Protein AF-A0A6J3CE74-F1 (afdb_monomer_lite)

Structure (mmCIF, N/CA/C/O backbone):
data_AF-A0A6J3CE74-F1
#
_entry.id   AF-A0A6J3CE74-F1
#
loop_
_atom_site.group_PDB
_atom_site.id
_atom_site.type_symbol
_atom_site.label_atom_id
_atom_site.label_alt_id
_atom_site.label_comp_id
_atom_site.label_asym_id
_atom_site.label_entity_id
_atom_site.label_seq_id
_atom_site.pdbx_PDB_ins_code
_atom_site.Cartn_x
_atom_site.Cartn_y
_atom_site.Cartn_z
_atom_site.occupancy
_atom_site.B_iso_or_equiv
_atom_site.auth_seq_id
_atom_site.auth_comp_id
_atom_site.auth_asym_id
_atom_site.auth_atom_id
_atom_site.pdbx_PDB_model_num
ATOM 1 N N . MET A 1 1 ? -40.041 16.602 -25.684 1.00 38.81 1 MET A N 1
ATOM 2 C CA . MET A 1 1 ? -38.596 16.759 -25.418 1.00 38.81 1 MET A CA 1
ATOM 3 C C . MET A 1 1 ? -38.070 15.399 -25.000 1.00 38.81 1 MET A C 1
ATOM 5 O O . MET A 1 1 ? -38.285 15.001 -23.866 1.00 38.81 1 MET A O 1
ATOM 9 N N . GLU A 1 2 ? -37.506 14.652 -25.946 1.00 51.38 2 GLU A N 1
ATOM 10 C CA . GLU A 1 2 ? -36.951 13.315 -25.710 1.00 51.38 2 GLU A CA 1
ATOM 11 C C . GLU A 1 2 ? -35.445 13.423 -25.456 1.00 51.38 2 GLU A C 1
ATOM 13 O O . GLU A 1 2 ? -34.726 14.151 -26.141 1.00 51.38 2 GLU A O 1
ATOM 18 N N . TYR A 1 3 ? -34.982 12.725 -24.428 1.00 53.62 3 TYR A N 1
ATOM 19 C CA . TYR A 1 3 ? -33.609 12.693 -23.941 1.00 53.62 3 TYR A CA 1
ATOM 20 C C . TYR A 1 3 ? -32.714 11.928 -24.935 1.00 53.62 3 TYR A C 1
ATOM 22 O O . TYR A 1 3 ? -32.666 10.703 -24.953 1.00 53.62 3 TYR A O 1
ATOM 30 N N . LYS A 1 4 ? -31.974 12.645 -25.787 1.00 55.59 4 LYS A N 1
ATOM 31 C CA . LYS A 1 4 ? -31.019 12.056 -26.745 1.00 55.59 4 LYS A CA 1
ATOM 32 C C . LYS A 1 4 ? -29.641 11.776 -26.125 1.00 55.59 4 LYS A C 1
ATOM 34 O O . LYS A 1 4 ? -28.631 12.267 -26.615 1.00 55.59 4 LYS A O 1
ATOM 39 N N . TYR A 1 5 ? -29.597 10.962 -25.074 1.00 64.81 5 TYR A N 1
ATOM 40 C CA . TYR A 1 5 ? -28.347 10.407 -24.534 1.00 64.81 5 TYR A CA 1
ATOM 41 C C . TYR A 1 5 ? -28.479 8.892 -24.359 1.00 64.81 5 TYR A C 1
ATOM 43 O O . TYR A 1 5 ? -28.347 8.362 -23.261 1.00 64.81 5 TYR A O 1
ATOM 51 N N . ALA A 1 6 ? -28.803 8.177 -25.435 1.00 67.00 6 ALA A N 1
ATOM 52 C CA . ALA A 1 6 ? -28.666 6.727 -25.432 1.00 67.00 6 ALA A CA 1
ATOM 53 C C . ALA A 1 6 ? -27.184 6.399 -25.667 1.00 67.00 6 ALA A C 1
ATOM 55 O O . ALA A 1 6 ? -26.685 6.559 -26.778 1.00 67.00 6 ALA A O 1
ATOM 56 N N . LEU A 1 7 ? -26.474 6.003 -24.607 1.00 72.44 7 LEU A N 1
ATOM 57 C CA . LEU A 1 7 ? -25.129 5.428 -24.699 1.00 72.44 7 LEU A CA 1
ATOM 58 C C . LEU A 1 7 ? -25.163 4.229 -25.655 1.00 72.44 7 LEU A C 1
ATOM 60 O O . LEU A 1 7 ? -25.943 3.295 -25.457 1.00 72.44 7 LEU A O 1
ATOM 64 N N . ASN A 1 8 ? -24.341 4.269 -26.704 1.00 82.12 8 ASN A N 1
ATOM 65 C CA . ASN A 1 8 ? -24.252 3.184 -27.670 1.00 82.12 8 ASN A CA 1
ATOM 66 C C . ASN A 1 8 ? -23.550 1.976 -27.029 1.00 82.12 8 ASN A C 1
ATOM 68 O O . ASN A 1 8 ? -22.599 2.130 -26.262 1.00 82.12 8 ASN A O 1
ATOM 72 N N . LYS A 1 9 ? -23.997 0.759 -27.351 1.00 83.06 9 LYS A N 1
ATOM 73 C CA . LYS A 1 9 ? -23.455 -0.478 -26.768 1.00 83.06 9 LYS A CA 1
ATOM 74 C C . LYS A 1 9 ? -21.952 -0.637 -27.032 1.00 83.06 9 LYS A C 1
ATOM 76 O O . LYS A 1 9 ? -21.227 -1.038 -26.133 1.00 83.06 9 LYS A O 1
ATOM 81 N N . SER A 1 10 ? -21.480 -0.224 -28.209 1.00 80.75 10 SER A N 1
ATOM 82 C CA . SER A 1 10 ? -20.049 -0.205 -28.543 1.00 80.75 10 SER A CA 1
ATOM 83 C C . SER A 1 10 ? -19.225 0.717 -27.642 1.00 80.75 10 SER A C 1
ATOM 85 O O . SER A 1 10 ? -18.081 0.402 -27.322 1.00 80.75 10 SER A O 1
ATOM 87 N N . ASP A 1 11 ? -19.802 1.843 -27.218 1.00 82.31 11 ASP A N 1
ATOM 88 C CA . ASP A 1 11 ? -19.116 2.809 -26.357 1.00 82.31 11 ASP A CA 1
ATOM 89 C C . ASP A 1 11 ? -19.001 2.241 -24.938 1.00 82.31 11 ASP A C 1
ATOM 91 O O . ASP A 1 11 ? -17.948 2.337 -24.311 1.00 82.31 11 ASP A O 1
ATOM 95 N N . ILE A 1 12 ? -20.044 1.546 -24.470 1.00 80.19 12 ILE A N 1
ATOM 96 C CA . ILE A 1 12 ? -20.028 0.811 -23.199 1.00 80.19 12 ILE A CA 1
ATOM 97 C C . ILE A 1 12 ? -18.974 -0.299 -23.237 1.00 80.19 12 ILE A C 1
ATOM 99 O O . ILE A 1 12 ? -18.187 -0.417 -22.302 1.00 80.19 12 ILE A O 1
ATOM 103 N N . ASP A 1 13 ? -18.904 -1.067 -24.323 1.00 79.75 13 ASP A N 1
ATOM 104 C CA . ASP A 1 13 ? -17.932 -2.154 -24.462 1.00 79.75 13 ASP A CA 1
ATOM 105 C C . ASP A 1 13 ? -16.483 -1.625 -24.480 1.00 79.75 13 ASP A C 1
ATOM 107 O O . ASP A 1 13 ? -15.583 -2.264 -23.937 1.00 79.75 13 ASP A O 1
ATOM 111 N N . SER A 1 14 ? -16.245 -0.422 -25.018 1.00 78.44 14 SER A N 1
ATOM 112 C CA . SER A 1 14 ? -14.920 0.215 -24.995 1.00 78.44 14 SER A CA 1
ATOM 113 C C . SER A 1 14 ? -14.459 0.642 -23.596 1.00 78.44 14 SER A C 1
ATOM 115 O O . SER A 1 14 ? -13.270 0.551 -23.298 1.00 78.44 14 SER A O 1
ATOM 117 N N . ILE A 1 15 ? -15.389 1.023 -22.712 1.00 75.44 15 ILE A N 1
ATOM 118 C CA . ILE A 1 15 ? -15.102 1.401 -21.318 1.00 75.44 15 ILE A CA 1
ATOM 119 C C . ILE A 1 15 ? -14.590 0.205 -20.506 1.00 75.44 15 ILE A C 1
ATOM 121 O O . ILE A 1 15 ? -13.797 0.390 -19.587 1.00 75.44 15 ILE A O 1
ATOM 125 N N . TRP A 1 16 ? -14.999 -1.019 -20.852 1.00 76.12 16 TRP A N 1
ATOM 126 C CA . TRP A 1 16 ? -14.581 -2.239 -20.155 1.00 76.12 16 TRP A CA 1
ATOM 127 C C . TRP A 1 16 ? -13.297 -2.875 -20.711 1.00 76.12 16 TRP A C 1
ATOM 129 O O . TRP A 1 16 ? -12.840 -3.886 -20.177 1.00 76.12 16 TRP A O 1
ATOM 139 N N . ASN A 1 17 ? -12.667 -2.278 -21.729 1.00 78.88 17 ASN A N 1
ATOM 140 C CA . ASN A 1 17 ? -11.396 -2.749 -22.286 1.00 78.88 17 ASN A CA 1
ATOM 141 C C . ASN A 1 17 ? -10.189 -2.221 -21.486 1.00 78.88 17 ASN A C 1
ATOM 143 O O . ASN A 1 17 ? -9.409 -1.402 -21.970 1.00 78.88 17 ASN A O 1
ATOM 147 N N . PHE A 1 18 ? -10.003 -2.730 -20.265 1.00 73.88 18 PHE A N 1
ATOM 148 C CA . PHE A 1 18 ? -8.893 -2.377 -19.363 1.00 73.88 18 PHE A CA 1
ATOM 149 C C . PHE A 1 18 ? -7.580 -3.113 -19.677 1.00 73.88 18 PHE A C 1
ATOM 151 O O . PHE A 1 18 ? -6.880 -3.554 -18.772 1.00 73.88 18 PHE A O 1
ATOM 158 N N . LYS A 1 19 ? -7.240 -3.264 -20.959 1.00 79.62 19 LYS A N 1
ATOM 159 C CA . LYS A 1 19 ? -5.989 -3.911 -21.364 1.00 79.62 19 LYS A CA 1
ATOM 160 C C . LYS A 1 19 ? -4.838 -2.915 -21.260 1.00 79.62 19 LYS A C 1
ATOM 162 O O . LYS A 1 19 ? -4.897 -1.845 -21.872 1.00 79.62 19 LYS A O 1
ATOM 167 N N . SER A 1 20 ? -3.802 -3.238 -20.494 1.00 74.62 20 SER A N 1
ATOM 168 C CA . SER A 1 20 ? -2.636 -2.364 -20.391 1.00 74.62 20 SER A CA 1
ATOM 169 C C . SER A 1 20 ? -1.769 -2.435 -21.654 1.00 74.62 20 SER A C 1
ATOM 171 O O . SER A 1 20 ? -1.853 -3.359 -22.464 1.00 74.62 20 SER A O 1
ATOM 173 N N . LYS A 1 21 ? -0.922 -1.416 -21.845 1.00 75.31 21 LYS A N 1
ATOM 174 C CA . LYS A 1 21 ? 0.042 -1.370 -22.959 1.00 75.31 21 LYS A CA 1
ATOM 175 C C . LYS A 1 21 ? 1.091 -2.489 -22.857 1.00 75.31 21 LYS A C 1
ATOM 177 O O . LYS A 1 21 ? 1.678 -2.865 -23.866 1.00 75.31 21 LYS A O 1
ATOM 182 N N . GLU A 1 22 ? 1.292 -3.018 -21.653 1.00 78.00 22 GLU A N 1
ATOM 183 C CA . GLU A 1 22 ? 2.343 -3.964 -21.304 1.00 78.00 22 GLU A CA 1
ATOM 184 C C . GLU A 1 22 ? 1.742 -5.283 -20.804 1.00 78.00 22 GLU A C 1
ATOM 186 O O . GLU A 1 22 ? 1.234 -5.372 -19.689 1.00 78.00 22 GLU A O 1
ATOM 191 N N . GLU A 1 23 ? 1.855 -6.352 -21.594 1.00 75.88 23 GLU A N 1
ATOM 192 C CA . GLU A 1 23 ? 1.184 -7.639 -21.329 1.00 75.88 23 GLU A CA 1
ATOM 193 C C . GLU A 1 23 ? 1.585 -8.300 -19.990 1.00 75.88 23 GLU A C 1
ATOM 195 O O . GLU A 1 23 ? 0.879 -9.166 -19.471 1.00 75.88 23 GLU A O 1
ATOM 200 N N . TYR A 1 24 ? 2.728 -7.920 -19.407 1.00 72.00 24 TYR A N 1
ATOM 201 C CA . TYR A 1 24 ? 3.154 -8.430 -18.102 1.00 72.00 24 TYR A CA 1
ATOM 202 C C . TYR A 1 24 ? 2.374 -7.812 -16.934 1.00 72.00 24 TYR A C 1
ATOM 204 O O . TYR A 1 24 ? 2.245 -8.469 -15.904 1.00 72.00 24 TYR A O 1
ATOM 212 N N . VAL A 1 25 ? 1.836 -6.597 -17.092 1.00 72.06 25 VAL A N 1
ATOM 213 C CA . VAL A 1 25 ? 1.059 -5.896 -16.056 1.00 72.06 25 VAL A CA 1
ATOM 214 C C . VAL A 1 25 ? -0.326 -6.522 -15.908 1.00 72.06 25 VAL A C 1
ATOM 216 O O . VAL A 1 25 ? -0.792 -6.718 -14.788 1.00 72.06 25 VAL A O 1
ATOM 219 N N . ASP A 1 26 ? -0.941 -6.939 -17.017 1.00 77.50 26 ASP A N 1
ATOM 220 C CA . ASP A 1 26 ? -2.254 -7.606 -17.011 1.00 77.50 26 ASP A CA 1
ATOM 221 C C . ASP A 1 26 ? -2.223 -8.957 -16.269 1.00 77.50 26 ASP A C 1
ATOM 223 O O . ASP A 1 26 ? -3.235 -9.407 -15.736 1.00 77.50 26 ASP A O 1
ATOM 227 N N . LYS A 1 27 ? -1.049 -9.601 -16.187 1.00 80.38 27 LYS A N 1
ATOM 228 C CA . LYS A 1 27 ? -0.843 -10.877 -15.473 1.00 80.38 27 LYS A CA 1
ATOM 229 C C . LYS A 1 27 ? -0.668 -10.695 -13.962 1.00 80.38 27 LYS A C 1
ATOM 231 O O . LYS A 1 27 ? -0.520 -11.684 -13.239 1.00 80.38 27 LYS A O 1
ATOM 236 N N . TRP A 1 28 ? -0.630 -9.459 -13.463 1.00 77.81 28 TRP A N 1
ATOM 237 C CA . TRP A 1 28 ? -0.440 -9.196 -12.042 1.00 77.81 28 TRP A CA 1
ATOM 238 C C . TRP A 1 28 ? -1.710 -9.467 -11.231 1.00 77.81 28 TRP A C 1
ATOM 240 O O . TRP A 1 28 ? -2.842 -9.243 -11.661 1.00 77.81 28 TRP A O 1
ATOM 250 N N . PHE A 1 29 ? -1.506 -9.933 -9.998 1.00 74.38 29 PHE A N 1
ATOM 251 C CA . PHE A 1 29 ? -2.586 -10.202 -9.055 1.00 74.38 29 PHE A CA 1
ATOM 252 C C . PHE A 1 29 ? -3.409 -8.923 -8.809 1.00 74.38 29 PHE A C 1
ATOM 254 O O . PHE A 1 29 ? -2.850 -7.912 -8.388 1.00 74.38 29 PHE A O 1
ATOM 261 N N . LEU A 1 30 ? -4.726 -8.986 -9.052 1.00 76.94 30 LEU A N 1
ATOM 262 C CA . LEU A 1 30 ? -5.699 -7.876 -8.975 1.00 76.94 30 LEU A CA 1
ATOM 263 C C . LEU A 1 30 ? -5.631 -6.811 -10.094 1.00 76.94 30 LEU A C 1
ATOM 265 O O . LEU A 1 30 ? -6.369 -5.835 -10.001 1.00 76.94 30 LEU A O 1
ATOM 269 N N . MET A 1 31 ? -4.808 -6.980 -11.136 1.00 76.88 31 MET A N 1
ATOM 270 C CA . MET A 1 31 ? -4.685 -6.019 -12.255 1.00 76.88 31 MET A CA 1
ATOM 271 C C . MET A 1 31 ? -5.425 -6.434 -13.534 1.00 76.88 31 MET A C 1
ATOM 273 O O . MET A 1 31 ? -5.612 -5.600 -14.411 1.00 76.88 31 MET A O 1
ATOM 277 N N . GLU A 1 32 ? -5.904 -7.678 -13.626 1.00 77.81 32 GLU A N 1
ATOM 278 C CA . GLU A 1 32 ? -6.644 -8.191 -14.796 1.00 77.81 32 GLU A CA 1
ATOM 279 C C . GLU A 1 32 ? -7.950 -7.418 -15.072 1.00 77.81 32 GLU A C 1
ATOM 281 O O . GLU A 1 32 ? -8.433 -7.337 -16.199 1.00 77.81 32 GLU A O 1
ATOM 286 N N . SER A 1 33 ? -8.547 -6.837 -14.032 1.00 79.88 33 SER A N 1
ATOM 287 C CA . SER A 1 33 ? -9.772 -6.049 -14.119 1.00 79.88 33 SER A CA 1
ATOM 288 C C . SER A 1 33 ? -9.823 -5.056 -12.956 1.00 79.88 33 SER A C 1
ATOM 290 O O . SER A 1 33 ? -9.280 -5.349 -11.892 1.00 79.88 33 SER A O 1
ATOM 292 N N . PRO A 1 34 ? -10.505 -3.904 -13.076 1.00 80.06 34 PRO A N 1
ATOM 293 C CA . PRO A 1 34 ? -10.747 -3.014 -11.937 1.00 80.06 34 PRO A CA 1
ATOM 294 C C . PRO A 1 34 ? -11.761 -3.580 -10.926 1.00 80.06 34 PRO A C 1
ATOM 296 O O . PRO A 1 34 ? -11.851 -3.090 -9.798 1.00 80.06 34 PRO A O 1
ATOM 299 N N . ILE A 1 35 ? -12.525 -4.616 -11.297 1.00 85.94 35 ILE A N 1
ATOM 300 C CA . ILE A 1 35 ? -13.602 -5.188 -10.471 1.00 85.94 35 ILE A CA 1
ATOM 301 C C . ILE A 1 35 ? -13.093 -5.728 -9.117 1.00 85.94 35 ILE A C 1
ATOM 303 O O . ILE A 1 35 ? -13.683 -5.375 -8.092 1.00 85.94 35 ILE A O 1
ATOM 307 N N . PRO A 1 36 ? -12.005 -6.525 -9.040 1.00 86.69 36 PRO A N 1
ATOM 308 C CA . PRO A 1 36 ? -11.482 -7.033 -7.772 1.00 86.69 36 PRO A CA 1
ATOM 309 C C . PRO A 1 36 ? -11.035 -5.922 -6.813 1.00 86.69 36 PRO A C 1
ATOM 311 O O . PRO A 1 36 ? -11.277 -6.011 -5.609 1.00 86.69 36 PRO A O 1
ATOM 314 N N . ILE A 1 37 ? -10.427 -4.849 -7.330 1.00 86.69 37 ILE A N 1
ATOM 315 C CA . ILE A 1 37 ? -9.991 -3.704 -6.517 1.00 86.69 37 ILE A CA 1
ATOM 316 C C . ILE A 1 37 ? -11.209 -2.976 -5.940 1.00 86.69 37 ILE A C 1
ATOM 318 O O . ILE A 1 37 ? -11.252 -2.706 -4.737 1.00 86.69 37 ILE A O 1
ATOM 322 N N . LEU A 1 38 ? -12.220 -2.710 -6.771 1.00 89.25 38 LEU A N 1
ATOM 323 C CA . LEU A 1 38 ? -13.467 -2.073 -6.341 1.00 89.25 38 LEU A CA 1
ATOM 324 C C . LEU A 1 38 ? -14.201 -2.912 -5.288 1.00 89.25 38 LEU A C 1
ATOM 326 O O . LEU A 1 38 ? -14.682 -2.367 -4.295 1.00 89.25 38 LEU A O 1
ATOM 330 N N . ALA A 1 39 ? -14.231 -4.236 -5.450 1.00 91.19 39 ALA A N 1
ATOM 331 C CA . ALA A 1 39 ? -14.831 -5.140 -4.474 1.00 91.19 39 ALA A CA 1
ATOM 332 C C . ALA A 1 39 ? -14.137 -5.051 -3.103 1.00 91.19 39 ALA A C 1
ATOM 334 O O . ALA A 1 39 ? -14.810 -4.941 -2.076 1.00 91.19 39 ALA A O 1
ATOM 335 N N . ILE A 1 40 ? -12.799 -5.032 -3.077 1.00 91.44 40 ILE A N 1
ATOM 336 C CA . ILE A 1 40 ? -12.015 -4.871 -1.843 1.00 91.44 40 ILE A CA 1
ATOM 337 C C . ILE A 1 40 ? -12.299 -3.517 -1.183 1.00 91.44 40 ILE A C 1
ATOM 339 O O . ILE A 1 40 ? -12.458 -3.455 0.036 1.00 91.44 40 ILE A O 1
ATOM 343 N N . TRP A 1 41 ? -12.382 -2.443 -1.969 1.00 92.06 41 TRP A N 1
ATOM 344 C CA . TRP A 1 41 ? -12.698 -1.100 -1.478 1.00 92.06 41 TRP A CA 1
ATOM 345 C C . TRP A 1 41 ? -14.076 -1.033 -0.818 1.00 92.06 41 TRP A C 1
ATOM 347 O O . TRP A 1 41 ? -14.203 -0.558 0.312 1.00 92.06 41 TRP A O 1
ATOM 357 N N . VAL A 1 42 ? -15.104 -1.555 -1.488 1.00 94.69 42 VAL A N 1
ATOM 358 C CA . VAL A 1 42 ? -16.468 -1.593 -0.948 1.00 94.69 42 VAL A CA 1
ATOM 359 C C . VAL A 1 42 ? -16.521 -2.440 0.324 1.00 94.69 42 VAL A C 1
ATOM 361 O O . VAL A 1 42 ? -17.079 -2.000 1.330 1.00 94.69 42 VAL A O 1
ATOM 364 N N . ALA A 1 43 ? -15.893 -3.618 0.320 1.00 94.38 43 ALA A N 1
ATOM 365 C CA . ALA A 1 43 ? -15.822 -4.483 1.495 1.00 94.38 43 ALA A CA 1
ATOM 366 C C . ALA A 1 43 ? -15.124 -3.794 2.681 1.00 94.38 43 ALA A C 1
ATOM 368 O O . ALA A 1 43 ? -15.619 -3.863 3.806 1.00 94.38 43 ALA A O 1
ATOM 369 N N . TYR A 1 44 ? -14.018 -3.084 2.433 1.00 93.12 44 TYR A N 1
ATOM 370 C CA . TYR A 1 44 ? -13.295 -2.322 3.452 1.00 93.12 44 TYR A CA 1
ATOM 371 C C . TYR A 1 44 ? -14.169 -1.229 4.075 1.00 93.12 44 TYR A C 1
ATOM 373 O O . TYR A 1 44 ? -14.277 -1.153 5.298 1.00 93.12 44 TYR A O 1
ATOM 381 N N . ILE A 1 45 ? -14.851 -0.423 3.255 1.00 94.44 45 ILE A N 1
ATOM 382 C CA . ILE A 1 45 ? -15.722 0.658 3.738 1.00 94.44 45 ILE A CA 1
ATOM 383 C C . ILE A 1 45 ? -16.876 0.096 4.578 1.00 94.44 45 ILE A C 1
ATOM 385 O O . ILE A 1 45 ? -17.164 0.611 5.660 1.00 94.44 45 ILE A O 1
ATOM 389 N N . LEU A 1 46 ? -17.520 -0.982 4.119 1.00 93.75 46 LEU A N 1
ATOM 390 C CA . LEU A 1 46 ? -18.592 -1.640 4.869 1.00 93.75 46 LEU A CA 1
ATOM 391 C C . LEU A 1 46 ? -18.088 -2.188 6.209 1.00 93.75 46 LEU A C 1
ATOM 393 O O . LEU A 1 46 ? -18.749 -2.022 7.239 1.00 93.75 46 LEU A O 1
ATOM 397 N N . PHE A 1 47 ? -16.901 -2.791 6.217 1.00 93.31 47 PHE A N 1
ATOM 398 C CA . PHE A 1 47 ? -16.287 -3.300 7.433 1.00 93.31 47 PHE A CA 1
ATOM 399 C C . PHE A 1 47 ? -15.960 -2.178 8.427 1.00 93.31 47 PHE A C 1
ATOM 401 O O . PHE A 1 47 ? -16.357 -2.263 9.587 1.00 93.31 47 PHE A O 1
ATOM 408 N N . VAL A 1 48 ? -15.303 -1.103 7.983 1.00 92.00 48 VAL A N 1
ATOM 409 C CA . VAL A 1 48 ? -14.852 -0.005 8.855 1.00 92.00 48 VAL A CA 1
ATOM 410 C C . VAL A 1 48 ? -16.006 0.857 9.364 1.00 92.00 48 VAL A C 1
ATOM 412 O O . VAL A 1 48 ? -15.962 1.299 10.508 1.00 92.00 48 VAL A O 1
ATOM 415 N N . LEU A 1 49 ? -17.047 1.101 8.561 1.00 91.88 49 LEU A N 1
ATOM 416 C CA . LEU A 1 49 ? -18.128 2.020 8.944 1.00 91.88 49 LEU A CA 1
ATOM 417 C C . LEU A 1 49 ? -19.319 1.341 9.624 1.00 91.88 49 LEU A C 1
ATOM 419 O O . LEU A 1 49 ? -20.004 1.980 10.422 1.00 91.88 49 LEU A O 1
ATOM 423 N N . LYS A 1 50 ? -19.609 0.076 9.304 1.00 90.06 50 LYS A N 1
ATOM 424 C CA . LYS A 1 50 ? -20.774 -0.633 9.858 1.00 90.06 50 LYS A CA 1
ATOM 425 C C . LYS A 1 50 ? -20.341 -1.683 10.871 1.00 90.06 50 LYS A C 1
ATOM 427 O O . LYS A 1 50 ? -20.634 -1.552 12.057 1.00 90.06 50 LYS A O 1
ATOM 432 N N . ILE A 1 51 ? -19.594 -2.684 10.411 1.00 89.62 51 ILE A N 1
ATOM 433 C CA . ILE A 1 51 ? -19.291 -3.893 11.192 1.00 89.62 51 ILE A CA 1
ATOM 434 C C . ILE A 1 51 ? -18.366 -3.579 12.376 1.00 89.62 51 ILE A C 1
ATOM 436 O O . ILE A 1 51 ? -18.608 -4.034 13.497 1.00 89.62 51 ILE A O 1
ATOM 440 N N . GLY A 1 52 ? -17.326 -2.776 12.148 1.00 89.44 52 GLY A N 1
ATOM 441 C CA . GLY A 1 52 ? -16.354 -2.375 13.161 1.00 89.44 52 GLY A CA 1
ATOM 442 C C . GLY A 1 52 ? -17.008 -1.639 14.336 1.00 89.44 52 GLY A C 1
ATOM 443 O O . GLY A 1 52 ? -16.959 -2.149 15.458 1.00 89.44 52 GLY A O 1
ATOM 444 N N . PRO A 1 53 ? -17.686 -0.497 14.108 1.00 87.69 53 PRO A N 1
ATOM 445 C CA . PRO A 1 53 ? -18.321 0.277 15.169 1.00 87.69 53 PRO A CA 1
ATOM 446 C C . PRO A 1 53 ? -19.395 -0.515 15.914 1.00 87.69 53 PRO A C 1
ATOM 448 O O . PRO A 1 53 ? -19.488 -0.425 17.135 1.00 87.69 53 PRO A O 1
ATOM 451 N N . GLU A 1 54 ? -20.188 -1.329 15.215 1.00 88.19 54 GLU A N 1
ATOM 452 C CA . GLU A 1 54 ? -21.229 -2.148 15.841 1.00 88.19 54 GLU A CA 1
ATOM 453 C C . GLU A 1 54 ? -20.653 -3.232 16.763 1.00 88.19 54 GLU A C 1
ATOM 455 O O . GLU A 1 54 ? -21.164 -3.447 17.865 1.00 88.19 54 GLU A O 1
ATOM 460 N N . THR A 1 55 ? -19.532 -3.842 16.374 1.00 84.75 55 THR A N 1
ATOM 461 C CA . THR A 1 55 ? -18.818 -4.829 17.199 1.00 84.75 55 THR A CA 1
ATOM 462 C C . THR A 1 55 ? -18.111 -4.178 18.394 1.00 84.75 55 THR A C 1
ATOM 464 O O . THR A 1 55 ? -18.063 -4.767 19.477 1.00 84.75 55 THR A O 1
ATOM 467 N N . MET A 1 56 ? -17.595 -2.954 18.226 1.00 86.25 56 MET A N 1
ATOM 468 C CA . MET A 1 56 ? -16.901 -2.197 19.277 1.00 86.25 56 MET A CA 1
ATOM 469 C C . MET A 1 56 ? -17.850 -1.567 20.308 1.00 86.25 56 MET A C 1
ATOM 471 O O . MET A 1 56 ? -17.431 -1.319 21.430 1.00 86.25 56 MET A O 1
ATOM 475 N N . LYS A 1 57 ? -19.145 -1.385 20.007 1.00 84.88 57 LYS A N 1
ATOM 476 C CA . LYS A 1 57 ? -20.132 -0.881 20.990 1.00 84.88 57 LYS A CA 1
ATOM 477 C C . LYS A 1 57 ? -20.264 -1.757 22.239 1.00 84.88 57 LYS A C 1
ATOM 479 O O . LYS A 1 57 ? -20.640 -1.260 23.294 1.00 84.88 57 LYS A O 1
ATOM 484 N N . LYS A 1 58 ? -20.002 -3.061 22.120 1.00 81.31 58 LYS A N 1
ATOM 485 C CA . LYS A 1 58 ? -20.187 -4.041 23.204 1.00 81.31 58 LYS A CA 1
ATOM 486 C C . LYS A 1 58 ? -18.872 -4.474 23.865 1.00 81.31 58 LYS A C 1
ATOM 488 O O . LYS A 1 58 ? -18.895 -5.399 24.673 1.00 81.31 58 LYS A O 1
ATOM 493 N N . ARG A 1 59 ? -17.726 -3.877 23.504 1.00 81.19 59 ARG A N 1
ATOM 494 C CA . ARG A 1 59 ? -16.394 -4.315 23.963 1.00 81.19 59 ARG A CA 1
ATOM 495 C C . ARG A 1 59 ? -15.464 -3.119 24.225 1.00 81.19 59 ARG A C 1
ATOM 497 O O . ARG A 1 59 ? -15.527 -2.147 23.482 1.00 81.19 59 ARG A O 1
ATOM 504 N N . PRO A 1 60 ? -14.580 -3.178 25.237 1.00 80.56 60 PRO A N 1
ATOM 505 C CA . PRO A 1 60 ? -13.548 -2.160 25.431 1.00 80.56 60 PRO A CA 1
ATOM 506 C C . PRO A 1 60 ? -12.544 -2.153 24.267 1.00 80.56 60 PRO A C 1
ATOM 508 O O . PRO A 1 60 ? -12.375 -3.157 23.572 1.00 80.56 60 PRO A O 1
ATOM 511 N N . ALA A 1 61 ? -11.870 -1.017 24.064 1.00 82.19 61 ALA A N 1
ATOM 512 C CA . ALA A 1 61 ? -10.894 -0.849 22.990 1.00 82.19 61 ALA A CA 1
ATOM 513 C C . ALA A 1 61 ? -9.763 -1.892 23.075 1.00 82.19 61 ALA A C 1
ATOM 515 O O . ALA A 1 61 ? -9.195 -2.132 24.143 1.00 82.19 61 ALA A O 1
ATOM 516 N N . PHE A 1 62 ? -9.419 -2.496 21.936 1.00 82.19 62 PHE A N 1
ATOM 517 C CA . PHE A 1 62 ? -8.331 -3.467 21.857 1.00 82.19 62 PHE A CA 1
ATOM 518 C C . PHE A 1 62 ? -6.974 -2.786 22.079 1.00 82.19 62 PHE A C 1
ATOM 520 O O . PHE A 1 62 ? -6.645 -1.800 21.418 1.00 82.19 62 PHE A O 1
ATOM 527 N N . GLN A 1 63 ? -6.148 -3.339 22.970 1.00 84.25 63 GLN A N 1
ATOM 528 C CA . GLN A 1 63 ? -4.775 -2.873 23.166 1.00 84.25 63 GLN A CA 1
ATOM 529 C C . GLN A 1 63 ? -3.858 -3.439 22.074 1.00 84.25 63 GLN A C 1
ATOM 531 O O . GLN A 1 63 ? -3.174 -4.440 22.260 1.00 84.25 63 GLN A O 1
ATOM 536 N N . LEU A 1 64 ? -3.837 -2.781 20.915 1.00 87.94 64 LEU A N 1
ATOM 537 C CA . LEU A 1 64 ? -3.049 -3.192 19.743 1.00 87.94 64 LEU A CA 1
ATOM 538 C C . LEU A 1 64 ? -1.643 -2.570 19.707 1.00 87.94 64 LEU A C 1
ATOM 540 O O . LEU A 1 64 ? -0.981 -2.599 18.675 1.00 87.94 64 LEU A O 1
ATOM 544 N N . ARG A 1 65 ? -1.162 -2.009 20.825 1.00 87.19 65 ARG A N 1
ATOM 545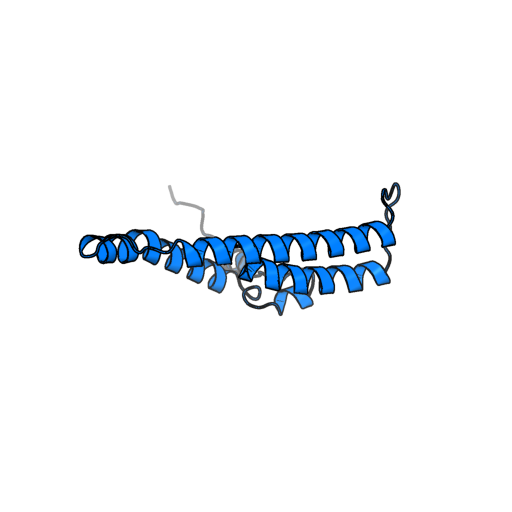 C CA . ARG A 1 65 ? 0.081 -1.218 20.874 1.00 87.19 65 ARG A CA 1
ATOM 546 C C . ARG A 1 65 ? 1.284 -1.963 20.289 1.00 87.19 65 ARG A C 1
ATOM 548 O O . ARG A 1 65 ? 1.990 -1.409 19.456 1.00 87.19 65 ARG A O 1
ATOM 555 N N . ASN A 1 66 ? 1.486 -3.222 20.676 1.00 87.81 66 ASN A N 1
ATOM 556 C CA . ASN A 1 66 ? 2.615 -4.019 20.186 1.00 87.81 66 ASN A CA 1
ATOM 557 C C . ASN A 1 66 ? 2.476 -4.371 18.698 1.00 87.81 66 ASN A C 1
ATOM 559 O O . ASN A 1 66 ? 3.469 -4.376 17.978 1.00 87.81 66 ASN A O 1
ATOM 563 N N . VAL A 1 67 ? 1.246 -4.611 18.233 1.00 90.25 67 VAL A N 1
ATOM 564 C CA . VAL A 1 67 ? 0.954 -4.899 16.821 1.00 90.25 67 VAL A CA 1
ATOM 565 C C . VAL A 1 67 ? 1.236 -3.669 15.958 1.00 90.25 67 VAL A C 1
ATOM 567 O O . VAL A 1 67 ? 1.878 -3.786 14.921 1.00 90.25 67 VAL A O 1
ATOM 570 N N . ILE A 1 68 ? 0.833 -2.482 16.419 1.00 90.94 68 ILE A N 1
ATOM 571 C CA . ILE A 1 68 ? 1.076 -1.213 15.720 1.00 90.94 68 ILE A CA 1
ATOM 572 C C . ILE A 1 68 ? 2.575 -0.892 15.668 1.00 90.94 68 ILE A C 1
ATOM 574 O O . ILE A 1 68 ? 3.082 -0.478 14.629 1.00 90.94 68 ILE A O 1
ATOM 578 N N . ILE A 1 69 ? 3.305 -1.111 16.768 1.00 92.12 69 ILE A N 1
ATOM 579 C CA . ILE A 1 69 ? 4.763 -0.918 16.796 1.00 92.12 69 ILE A CA 1
ATOM 580 C C . ILE A 1 69 ? 5.448 -1.852 15.790 1.00 92.12 69 ILE A C 1
ATOM 582 O O . ILE A 1 69 ? 6.295 -1.399 15.023 1.00 92.12 69 ILE A O 1
ATOM 586 N N . LEU A 1 70 ? 5.063 -3.133 15.759 1.00 92.50 70 LEU A N 1
ATOM 587 C CA . LEU A 1 70 ? 5.616 -4.104 14.815 1.00 92.50 70 LEU A CA 1
ATOM 588 C C . LEU A 1 70 ? 5.306 -3.724 13.362 1.00 92.50 70 LEU A C 1
ATOM 590 O O . LEU A 1 70 ? 6.201 -3.765 12.522 1.00 92.50 70 LEU A O 1
ATOM 594 N N . TYR A 1 71 ? 4.069 -3.313 13.079 1.00 89.38 71 TYR A N 1
ATOM 595 C CA . TYR A 1 71 ? 3.651 -2.850 11.756 1.00 89.38 71 TYR A CA 1
ATOM 596 C C . TYR A 1 71 ? 4.521 -1.683 11.267 1.00 89.38 71 TYR A C 1
ATOM 598 O O . TYR A 1 71 ? 5.129 -1.771 10.201 1.00 89.38 71 TYR A O 1
ATOM 606 N N . ASN A 1 72 ? 4.674 -0.640 12.088 1.00 90.06 72 ASN A N 1
ATOM 607 C CA . ASN A 1 72 ? 5.497 0.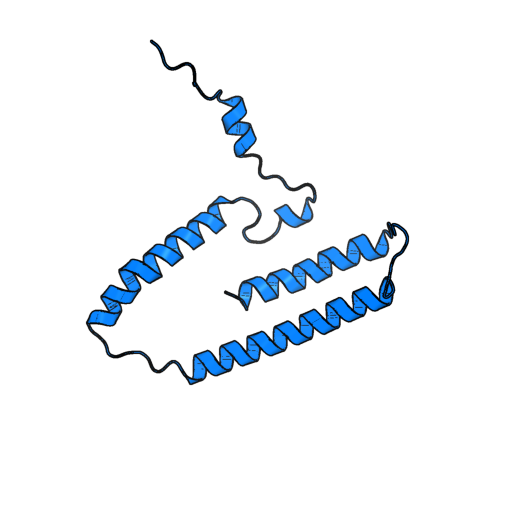520 11.742 1.00 90.06 72 ASN A CA 1
ATOM 608 C C . ASN A 1 72 ? 6.972 0.137 11.532 1.00 90.06 72 ASN A C 1
ATOM 610 O O . ASN A 1 72 ? 7.618 0.645 10.618 1.00 90.06 72 ASN A O 1
ATOM 614 N N . ALA A 1 73 ? 7.514 -0.780 12.342 1.00 91.81 73 ALA A N 1
ATOM 615 C CA . A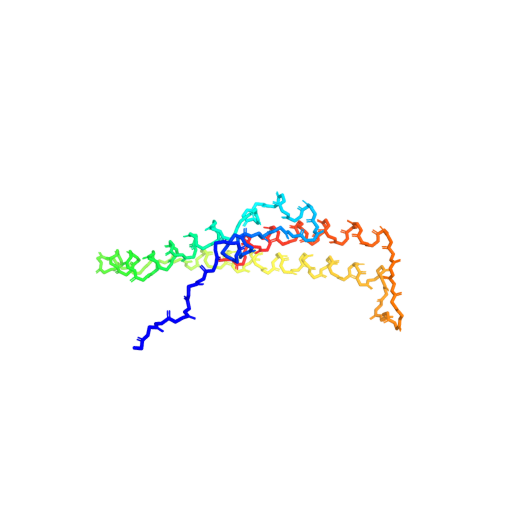LA A 1 73 ? 8.888 -1.256 12.178 1.00 91.81 73 ALA A CA 1
ATOM 616 C C . ALA A 1 7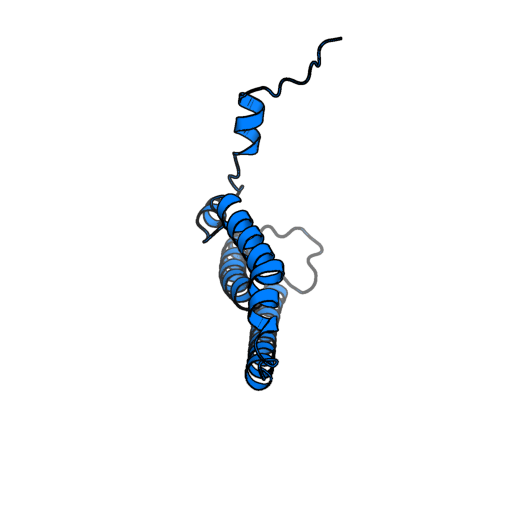3 ? 9.088 -1.982 10.836 1.00 91.81 73 ALA A C 1
ATOM 618 O O . ALA A 1 73 ? 10.052 -1.705 10.119 1.00 91.81 73 ALA A O 1
ATOM 619 N N . VAL A 1 74 ? 8.156 -2.863 10.461 1.00 90.50 74 VAL A N 1
ATOM 620 C CA . VAL A 1 74 ? 8.172 -3.550 9.160 1.00 90.50 74 VAL A CA 1
ATOM 621 C C . VAL A 1 74 ? 8.061 -2.543 8.013 1.00 90.50 74 VAL A C 1
ATOM 623 O O . VAL A 1 74 ? 8.815 -2.636 7.043 1.00 90.50 74 VAL A O 1
ATOM 626 N N . GLN A 1 75 ? 7.187 -1.543 8.138 1.00 89.56 75 GLN A N 1
ATOM 627 C CA . GLN A 1 75 ? 7.003 -0.498 7.130 1.00 89.56 75 GLN A CA 1
ATOM 628 C C . GLN A 1 75 ? 8.287 0.315 6.893 1.00 89.56 75 GLN A C 1
ATOM 630 O O . GLN A 1 75 ? 8.640 0.597 5.743 1.00 89.56 75 GLN A O 1
ATOM 635 N N . VAL A 1 76 ? 9.034 0.644 7.953 1.00 91.19 76 VAL A N 1
ATOM 636 C CA . VAL A 1 76 ? 10.334 1.329 7.843 1.00 91.19 76 VAL A CA 1
ATOM 637 C C . VAL A 1 76 ? 11.374 0.445 7.154 1.00 91.19 76 VAL A C 1
ATOM 639 O O . VAL A 1 76 ? 12.049 0.915 6.240 1.00 91.19 76 VAL A O 1
ATOM 642 N N . ILE A 1 77 ? 11.478 -0.836 7.526 1.00 90.31 77 ILE A N 1
ATOM 643 C CA . ILE A 1 77 ? 12.416 -1.782 6.893 1.00 90.31 77 ILE A CA 1
ATOM 644 C C . ILE A 1 77 ? 12.150 -1.873 5.391 1.00 90.31 77 ILE A C 1
ATOM 646 O O . ILE A 1 77 ? 13.072 -1.754 4.585 1.00 90.31 77 ILE A O 1
ATOM 650 N N . VAL A 1 78 ? 10.884 -2.033 5.007 1.00 87.06 78 VAL A N 1
ATOM 651 C CA . VAL A 1 78 ? 10.484 -2.099 3.599 1.00 87.06 78 VAL A CA 1
ATOM 652 C C . VAL A 1 78 ? 10.841 -0.802 2.882 1.00 87.06 78 VAL A C 1
ATOM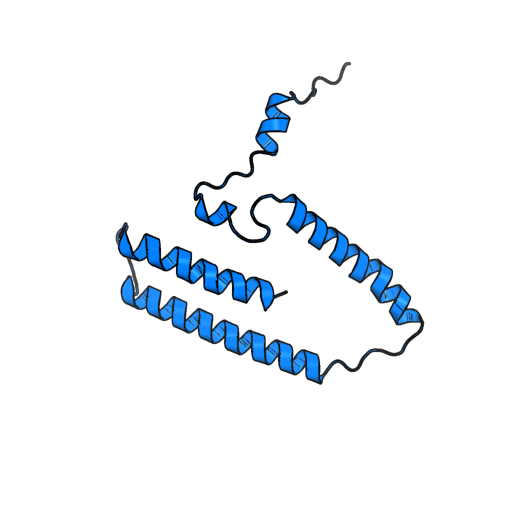 654 O O . VAL A 1 78 ? 11.431 -0.854 1.809 1.00 87.06 78 VAL A O 1
ATOM 657 N N . SER A 1 79 ? 10.591 0.355 3.495 1.00 86.38 79 SER A N 1
ATOM 658 C CA . SER A 1 79 ? 10.939 1.658 2.912 1.00 86.38 79 SER A CA 1
ATOM 659 C C . SER A 1 79 ? 12.447 1.815 2.672 1.00 86.38 79 SER A C 1
ATOM 661 O O . SER A 1 79 ? 12.846 2.318 1.624 1.00 86.38 79 SER A O 1
ATOM 663 N N . ILE A 1 80 ? 13.293 1.326 3.586 1.00 90.31 80 ILE A N 1
ATOM 664 C CA . ILE A 1 80 ? 14.756 1.314 3.417 1.00 90.31 80 ILE A CA 1
ATOM 665 C C . ILE A 1 80 ? 15.169 0.400 2.256 1.00 90.31 80 ILE A C 1
ATOM 667 O O . ILE A 1 80 ? 16.013 0.782 1.445 1.00 90.31 80 ILE A O 1
ATOM 671 N N . LEU A 1 81 ? 14.567 -0.788 2.137 1.00 86.12 81 LEU A N 1
ATOM 672 C CA . LEU A 1 81 ? 14.834 -1.695 1.015 1.00 86.12 81 LEU A CA 1
ATOM 673 C C . LEU A 1 81 ? 14.478 -1.045 -0.327 1.00 86.12 81 LEU A C 1
ATOM 675 O O . LEU A 1 81 ? 15.253 -1.145 -1.278 1.00 86.12 81 LEU A O 1
ATOM 679 N N . LEU A 1 82 ? 13.344 -0.341 -0.392 1.00 83.25 82 LEU A N 1
ATOM 680 C CA . LEU A 1 82 ? 12.933 0.389 -1.593 1.00 83.25 82 LEU A CA 1
ATOM 681 C C . LEU A 1 82 ? 13.888 1.529 -1.925 1.00 83.25 82 LEU A C 1
ATOM 683 O O . LEU A 1 82 ? 14.248 1.708 -3.086 1.00 83.25 82 LEU A O 1
ATOM 687 N N . PHE A 1 83 ? 14.319 2.273 -0.909 1.00 85.38 83 PHE A N 1
ATOM 688 C CA . PHE A 1 83 ? 15.259 3.370 -1.077 1.00 85.38 83 PHE A CA 1
ATOM 689 C C . PHE A 1 83 ? 16.608 2.887 -1.621 1.00 85.38 83 PHE A C 1
ATOM 691 O O . PHE A 1 83 ? 17.094 3.432 -2.607 1.00 85.38 83 PHE A O 1
ATOM 698 N N . ASN A 1 84 ? 17.179 1.822 -1.049 1.00 85.75 84 ASN A N 1
ATOM 699 C CA . ASN A 1 84 ? 18.449 1.249 -1.513 1.00 85.75 84 ASN A CA 1
ATOM 700 C C . ASN A 1 84 ? 18.364 0.761 -2.962 1.00 85.75 84 ASN A C 1
ATOM 702 O O . ASN A 1 84 ? 19.286 0.953 -3.753 1.00 85.75 84 ASN A O 1
ATOM 706 N N . LEU A 1 85 ? 17.237 0.152 -3.322 1.00 82.12 85 LEU A N 1
ATOM 707 C CA . LEU A 1 85 ? 16.999 -0.331 -4.670 1.00 82.12 85 LEU A CA 1
ATOM 708 C C . LEU A 1 85 ? 16.849 0.821 -5.671 1.00 82.12 85 LEU A C 1
ATOM 710 O O . LEU A 1 85 ? 17.496 0.808 -6.717 1.00 82.12 85 LEU A O 1
ATOM 714 N N . GLY A 1 86 ? 16.070 1.849 -5.330 1.00 79.00 86 GLY A N 1
ATOM 715 C CA . GLY A 1 86 ? 15.971 3.071 -6.129 1.00 79.00 86 GLY A CA 1
ATOM 716 C C . GLY A 1 86 ? 17.322 3.770 -6.290 1.00 79.00 86 GLY A C 1
ATOM 717 O O . GLY A 1 86 ? 17.662 4.194 -7.389 1.00 79.00 86 GLY A O 1
ATOM 718 N N . MET A 1 87 ? 18.133 3.811 -5.229 1.00 82.25 87 MET A N 1
ATOM 719 C CA . MET A 1 87 ? 19.490 4.359 -5.261 1.00 82.25 87 MET A CA 1
ATOM 720 C C . MET A 1 87 ? 20.412 3.564 -6.193 1.00 82.25 87 MET A C 1
ATOM 722 O O . MET A 1 87 ? 21.156 4.174 -6.953 1.00 82.25 87 MET A O 1
ATOM 726 N N . SER A 1 88 ? 20.336 2.228 -6.190 1.00 77.38 88 SER A N 1
ATOM 727 C CA . SER A 1 88 ? 21.127 1.393 -7.108 1.00 77.38 88 SER A CA 1
ATOM 728 C C . SER A 1 88 ? 20.758 1.627 -8.576 1.00 77.38 88 SER A C 1
ATOM 730 O O . SER A 1 88 ? 21.640 1.768 -9.415 1.00 77.38 88 SER A O 1
ATOM 732 N N . ILE A 1 89 ? 19.462 1.786 -8.875 1.00 75.56 89 ILE A N 1
ATOM 733 C CA . ILE A 1 89 ? 18.995 2.138 -10.221 1.00 75.56 89 ILE A CA 1
ATOM 734 C C . ILE A 1 89 ? 19.520 3.524 -10.602 1.00 75.56 89 ILE A C 1
ATOM 736 O O . ILE A 1 89 ? 20.089 3.678 -11.674 1.00 75.56 89 ILE A O 1
ATOM 740 N N . LEU A 1 90 ? 19.386 4.516 -9.714 1.00 75.56 90 LEU A N 1
ATOM 741 C CA . LEU A 1 90 ? 19.879 5.882 -9.933 1.00 75.56 90 LEU A CA 1
ATOM 742 C C . LEU A 1 90 ? 21.393 5.946 -10.174 1.00 75.56 90 LEU A C 1
ATOM 744 O O . LEU A 1 90 ? 21.853 6.813 -10.908 1.00 75.56 90 LEU A O 1
ATOM 748 N N . GLN A 1 91 ? 22.172 5.051 -9.566 1.00 73.88 91 GLN A N 1
ATOM 749 C CA . GLN A 1 91 ? 23.607 4.941 -9.824 1.00 73.88 91 GLN A CA 1
ATOM 750 C C . GLN A 1 91 ? 23.894 4.349 -11.208 1.00 73.88 91 GLN A C 1
ATOM 752 O O . GLN A 1 91 ? 24.770 4.864 -11.900 1.00 73.88 91 GLN A O 1
ATOM 757 N N . ASP A 1 92 ? 23.134 3.333 -11.624 1.00 68.38 92 ASP A N 1
ATOM 758 C CA . ASP A 1 92 ? 23.287 2.674 -12.926 1.00 68.38 92 ASP A CA 1
ATOM 759 C C . ASP A 1 92 ? 22.884 3.582 -14.104 1.00 68.38 92 ASP A C 1
ATOM 761 O O . ASP A 1 92 ? 23.561 3.582 -15.132 1.00 68.38 92 ASP A O 1
ATOM 765 N N . VAL A 1 93 ? 21.819 4.382 -13.958 1.00 66.50 93 VAL A N 1
ATOM 766 C CA . VAL A 1 93 ? 21.439 5.412 -14.949 1.00 66.50 93 VAL A CA 1
ATOM 767 C C . VAL A 1 93 ? 22.187 6.738 -14.754 1.00 66.50 93 VAL A C 1
ATOM 769 O O . VAL A 1 93 ? 22.171 7.590 -15.628 1.00 66.50 93 VAL A O 1
ATOM 772 N N . GLY A 1 94 ? 22.892 6.940 -13.643 1.00 63.41 94 GLY A N 1
ATOM 773 C CA . GLY A 1 94 ? 23.541 8.211 -13.318 1.00 63.41 94 GLY A CA 1
ATOM 774 C C . GLY A 1 94 ? 22.584 9.261 -12.728 1.00 63.41 94 GLY A C 1
ATOM 775 O O . GLY A 1 94 ? 21.397 9.332 -13.037 1.00 63.41 94 GLY A O 1
ATOM 776 N N . TYR A 1 95 ? 23.124 10.118 -11.854 1.00 62.75 95 TYR A N 1
ATOM 777 C CA . TYR A 1 95 ? 22.352 11.054 -11.018 1.00 62.75 95 TYR A CA 1
ATOM 778 C C . TYR A 1 95 ? 21.565 12.136 -11.792 1.00 62.75 95 TYR A C 1
ATOM 780 O O . TYR A 1 95 ? 20.662 12.751 -11.227 1.00 62.75 95 TYR A O 1
ATOM 788 N N . MET A 1 96 ? 21.891 12.378 -13.066 1.00 56.88 96 MET A N 1
ATOM 789 C CA . MET A 1 96 ? 21.160 13.268 -13.974 1.00 56.88 96 MET A CA 1
ATOM 790 C C . MET A 1 96 ? 21.272 12.760 -15.413 1.00 56.88 96 MET A C 1
ATOM 792 O O . MET A 1 96 ? 22.335 12.865 -16.025 1.00 56.88 96 MET A O 1
ATOM 796 N N . HIS A 1 97 ? 20.163 12.299 -15.989 1.00 55.78 97 HIS A N 1
ATOM 797 C CA . HIS A 1 97 ? 20.061 12.137 -17.437 1.00 55.78 97 HIS A CA 1
ATOM 798 C C . HIS A 1 97 ? 19.625 13.458 -18.075 1.00 55.78 97 HIS A C 1
ATOM 800 O O . HIS A 1 97 ? 18.461 13.841 -18.006 1.00 55.78 97 HIS A O 1
ATOM 806 N N . VAL A 1 98 ? 20.567 14.168 -18.702 1.00 58.19 98 VAL A N 1
ATOM 807 C CA . VAL A 1 98 ? 20.282 15.368 -19.522 1.00 58.19 98 VAL A CA 1
ATOM 808 C C . VAL A 1 98 ? 19.803 14.973 -20.933 1.00 58.19 98 VAL A C 1
ATOM 810 O O . VAL A 1 98 ? 19.384 15.813 -21.724 1.00 58.19 98 VAL A O 1
ATOM 813 N N . THR A 1 99 ? 19.835 13.679 -21.260 1.00 59.22 99 THR A N 1
ATOM 814 C CA . THR A 1 99 ? 19.391 13.111 -22.538 1.00 59.22 99 THR A CA 1
ATOM 815 C C . THR A 1 99 ? 18.464 11.920 -22.306 1.00 59.22 99 THR A C 1
ATOM 817 O O . THR A 1 99 ? 18.590 11.217 -21.306 1.00 59.22 99 THR A O 1
ATOM 820 N N . CYS A 1 100 ? 17.526 11.679 -23.228 1.00 63.59 100 CYS A N 1
ATOM 821 C CA . CYS A 1 100 ? 16.664 10.496 -23.184 1.00 63.59 100 CYS A CA 1
ATOM 822 C C . CYS A 1 100 ? 17.510 9.231 -23.387 1.00 63.59 100 CYS A C 1
ATOM 824 O O . CYS A 1 100 ? 18.063 9.039 -24.470 1.00 63.59 100 CYS A O 1
ATOM 826 N N . GLN A 1 101 ? 17.605 8.373 -22.368 1.00 62.47 101 GLN A N 1
ATOM 827 C CA . GLN A 1 101 ? 18.244 7.063 -22.483 1.00 62.47 101 GLN A CA 1
ATOM 828 C C . GLN A 1 101 ? 17.171 5.986 -22.620 1.00 62.47 101 GLN A C 1
ATOM 830 O O . GLN A 1 101 ? 16.500 5.627 -21.657 1.00 62.47 101 GLN A O 1
ATOM 835 N N . HIS A 1 102 ? 17.005 5.492 -23.841 1.00 58.12 102 HIS A N 1
ATOM 836 C CA . HIS A 1 102 ? 16.271 4.265 -24.115 1.00 58.12 102 HIS A CA 1
ATOM 837 C C . HIS A 1 102 ? 17.305 3.133 -24.113 1.00 58.12 102 HIS A C 1
ATOM 839 O O . HIS A 1 102 ? 17.961 2.876 -25.120 1.00 58.12 102 HIS A O 1
ATOM 845 N N . ASP A 1 103 ? 17.562 2.565 -22.932 1.00 63.06 103 ASP A N 1
ATOM 846 C CA . ASP A 1 103 ? 18.445 1.409 -22.766 1.00 63.06 103 ASP A CA 1
ATOM 847 C C . ASP A 1 103 ? 17.608 0.145 -22.518 1.00 63.06 103 ASP A C 1
ATOM 849 O O . ASP A 1 103 ? 17.033 -0.042 -21.442 1.00 63.06 103 ASP A O 1
ATOM 853 N N . ASP A 1 104 ? 17.598 -0.758 -23.503 1.00 61.03 104 ASP A N 1
ATOM 854 C CA . ASP A 1 104 ? 16.866 -2.036 -23.510 1.00 61.03 104 ASP A CA 1
ATOM 855 C C . ASP A 1 104 ? 17.180 -2.956 -22.309 1.00 61.03 104 ASP A C 1
ATOM 857 O O . ASP A 1 104 ? 16.470 -3.938 -22.039 1.00 61.03 104 ASP A O 1
ATOM 861 N N . LYS A 1 105 ? 18.307 -2.744 -21.614 1.00 61.84 105 LYS A N 1
ATOM 862 C CA . LYS A 1 105 ? 18.667 -3.503 -20.401 1.00 61.84 105 LYS A CA 1
ATOM 863 C C . LYS A 1 105 ? 18.027 -2.904 -19.154 1.00 61.84 105 LYS A C 1
ATOM 865 O O . LYS A 1 105 ? 17.518 -3.656 -18.317 1.00 61.84 105 LYS A O 1
ATOM 870 N N . THR A 1 106 ? 18.022 -1.581 -19.054 1.00 62.81 106 THR A N 1
ATOM 871 C CA . THR A 1 106 ? 17.347 -0.830 -17.993 1.00 62.81 106 THR A CA 1
ATOM 872 C C . THR A 1 106 ? 15.832 -1.027 -18.077 1.00 62.81 106 THR A C 1
ATOM 874 O O . THR A 1 106 ? 15.207 -1.366 -17.070 1.00 62.81 106 THR A O 1
ATOM 877 N N . GLU A 1 107 ? 15.253 -0.999 -19.281 1.00 62.53 107 GLU A N 1
ATOM 878 C CA . GLU A 1 107 ? 13.816 -1.229 -19.499 1.00 62.53 107 GLU A CA 1
ATOM 879 C C . GLU A 1 107 ? 13.320 -2.626 -19.111 1.00 62.53 107 GLU A C 1
ATOM 881 O O . GLU A 1 107 ? 12.144 -2.779 -18.817 1.00 62.53 107 GLU A O 1
ATOM 886 N N . ARG A 1 108 ? 14.174 -3.657 -19.045 1.00 61.78 108 ARG A N 1
ATOM 887 C CA . ARG A 1 108 ? 13.757 -4.994 -18.568 1.00 61.78 108 ARG A CA 1
ATOM 888 C C . ARG A 1 108 ? 13.947 -5.195 -17.072 1.00 61.78 108 ARG A C 1
ATOM 890 O O . ARG A 1 108 ? 13.149 -5.887 -16.442 1.00 61.78 108 ARG A O 1
ATOM 897 N N . LYS A 1 109 ? 15.000 -4.616 -16.491 1.00 65.31 109 LYS A N 1
ATOM 898 C CA . LYS A 1 109 ? 15.297 -4.760 -15.057 1.00 65.31 109 LYS A CA 1
ATOM 899 C C . LYS A 1 109 ? 14.374 -3.902 -14.203 1.00 65.31 109 LYS A C 1
ATOM 901 O O . LYS A 1 109 ? 13.877 -4.378 -13.186 1.00 65.31 109 LYS A O 1
ATOM 906 N N . VAL A 1 110 ? 14.127 -2.662 -14.621 1.00 67.62 110 VAL A N 1
ATOM 907 C CA . VAL A 1 110 ? 13.341 -1.695 -13.851 1.00 67.62 110 VAL A CA 1
ATOM 908 C C . VAL A 1 110 ? 11.902 -2.182 -13.623 1.00 67.62 110 VAL A C 1
ATOM 910 O O . VAL A 1 110 ? 11.502 -2.216 -12.463 1.00 67.62 110 VAL A O 1
ATOM 913 N N . PRO A 1 111 ? 11.144 -2.684 -14.619 1.00 67.81 111 PRO A N 1
ATOM 914 C CA . PRO A 1 111 ? 9.791 -3.194 -14.390 1.00 67.81 111 PRO A CA 1
ATOM 915 C C . PRO A 1 111 ? 9.737 -4.431 -13.496 1.00 67.81 111 PRO A C 1
ATOM 917 O O . PRO A 1 111 ? 8.847 -4.524 -12.663 1.00 67.81 111 PRO A O 1
ATOM 920 N N . GLN A 1 112 ? 10.696 -5.359 -13.604 1.00 67.19 112 GLN A N 1
ATOM 921 C CA . GLN A 1 112 ? 10.746 -6.558 -12.750 1.00 67.19 112 GLN A CA 1
ATOM 922 C C . GLN A 1 112 ? 11.058 -6.216 -11.290 1.00 67.19 112 GLN A C 1
ATOM 924 O O . GLN A 1 112 ? 10.544 -6.827 -10.350 1.00 67.19 112 GLN A O 1
ATOM 929 N N . VAL A 1 113 ? 11.937 -5.239 -11.095 1.00 69.25 113 VAL A N 1
ATOM 930 C CA . VAL A 1 113 ? 12.306 -4.726 -9.783 1.00 69.25 113 VAL A CA 1
ATOM 931 C C . VAL A 1 113 ? 11.141 -3.939 -9.181 1.00 69.25 113 VAL A C 1
ATOM 933 O O . VAL A 1 113 ? 10.747 -4.217 -8.049 1.00 69.25 113 VAL A O 1
ATOM 936 N N . ILE A 1 114 ? 10.535 -3.035 -9.956 1.00 71.44 114 ILE A N 1
ATOM 937 C CA . ILE A 1 114 ? 9.326 -2.294 -9.582 1.00 71.44 114 ILE A CA 1
ATOM 938 C C . ILE A 1 114 ? 8.181 -3.256 -9.272 1.00 71.44 114 ILE A C 1
ATOM 940 O O . ILE A 1 114 ? 7.486 -3.035 -8.292 1.00 71.44 114 ILE A O 1
ATOM 944 N N . GLU A 1 115 ? 8.007 -4.348 -10.016 1.00 72.38 115 GLU A N 1
ATOM 945 C CA . GLU A 1 115 ? 6.995 -5.368 -9.731 1.00 72.38 115 GLU A CA 1
ATOM 946 C C . GLU A 1 115 ? 7.198 -5.983 -8.344 1.00 72.38 115 GLU A C 1
ATOM 948 O O . GLU A 1 115 ? 6.273 -6.020 -7.532 1.00 72.38 115 GLU A O 1
ATOM 953 N N . ARG A 1 116 ? 8.412 -6.465 -8.046 1.00 71.12 116 ARG A N 1
ATOM 954 C CA . 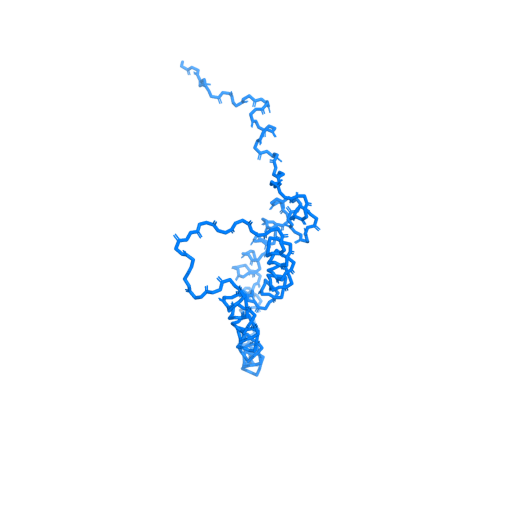ARG A 1 116 ? 8.723 -7.095 -6.752 1.00 71.12 116 ARG A CA 1
ATOM 955 C C . ARG A 1 116 ? 8.532 -6.112 -5.603 1.00 71.12 116 ARG A C 1
ATOM 957 O O . ARG A 1 116 ? 7.969 -6.471 -4.572 1.00 71.12 116 ARG A O 1
ATOM 964 N N . VAL A 1 117 ? 8.954 -4.870 -5.811 1.00 72.94 117 VAL A N 1
ATOM 965 C CA . VAL A 1 117 ? 8.770 -3.761 -4.876 1.00 72.94 117 VAL A CA 1
ATOM 966 C C . VAL A 1 117 ? 7.305 -3.441 -4.659 1.00 72.94 117 VAL A C 1
ATOM 968 O O . VAL A 1 117 ? 6.863 -3.400 -3.519 1.00 72.94 117 VAL A O 1
ATOM 971 N N . MET A 1 118 ? 6.549 -3.230 -5.729 1.00 73.25 118 MET A N 1
ATOM 972 C CA . MET A 1 118 ? 5.153 -2.821 -5.678 1.00 73.25 118 MET A CA 1
ATOM 973 C C . MET A 1 118 ? 4.299 -3.932 -5.069 1.00 73.25 118 MET A C 1
ATOM 975 O O . MET A 1 118 ? 3.426 -3.648 -4.254 1.00 73.25 118 MET A O 1
ATOM 979 N N . ARG A 1 119 ? 4.621 -5.202 -5.347 1.00 72.81 119 ARG A N 1
ATOM 980 C CA . ARG A 1 119 ? 3.991 -6.363 -4.709 1.00 72.81 119 ARG A CA 1
ATOM 981 C C . ARG A 1 119 ? 4.204 -6.366 -3.195 1.00 72.81 119 ARG A C 1
ATOM 983 O O . ARG A 1 119 ? 3.256 -6.600 -2.456 1.00 72.81 119 ARG A O 1
ATOM 990 N N . VAL A 1 120 ? 5.419 -6.084 -2.724 1.00 72.50 120 VAL A N 1
ATOM 991 C CA . VAL A 1 120 ? 5.711 -5.995 -1.282 1.00 72.50 120 VAL A CA 1
ATOM 992 C C . VAL A 1 120 ? 5.091 -4.735 -0.674 1.00 72.50 120 VAL A C 1
ATOM 994 O O . VAL A 1 120 ? 4.506 -4.796 0.401 1.00 72.50 120 VAL A O 1
ATOM 997 N N . TYR A 1 121 ? 5.154 -3.601 -1.367 1.00 72.06 121 TYR A N 1
ATOM 998 C CA . TYR A 1 121 ? 4.657 -2.320 -0.877 1.00 72.06 121 TYR A CA 1
ATOM 999 C C . TYR A 1 121 ? 3.135 -2.303 -0.733 1.00 72.06 121 TYR A C 1
ATOM 1001 O O . TYR A 1 121 ? 2.642 -1.886 0.306 1.00 72.06 121 TYR A O 1
ATOM 1009 N N . VAL A 1 122 ? 2.384 -2.814 -1.713 1.00 70.75 122 VAL A N 1
ATOM 1010 C CA . VAL A 1 122 ? 0.915 -2.930 -1.629 1.00 70.75 122 VAL A CA 1
ATOM 1011 C C . VAL A 1 122 ? 0.486 -3.848 -0.480 1.00 70.75 122 VAL A C 1
ATOM 1013 O O . VAL A 1 122 ? -0.576 -3.648 0.101 1.00 70.75 122 VAL A O 1
ATOM 1016 N N . VAL A 1 123 ? 1.307 -4.840 -0.126 1.00 70.81 123 VAL A N 1
ATOM 1017 C CA . VAL A 1 123 ? 1.042 -5.737 1.009 1.00 70.81 123 VAL A CA 1
ATOM 1018 C C . VAL A 1 123 ? 1.380 -5.077 2.351 1.00 70.81 123 VAL A C 1
ATOM 1020 O O . VAL A 1 123 ? 0.718 -5.360 3.344 1.00 70.81 123 VAL A O 1
ATOM 1023 N N . VAL A 1 124 ? 2.395 -4.210 2.390 1.00 71.50 124 VAL A N 1
ATOM 1024 C CA . VAL A 1 124 ? 2.922 -3.617 3.632 1.00 71.50 124 VAL A CA 1
ATOM 1025 C C . VAL A 1 124 ? 2.271 -2.277 3.980 1.00 71.50 124 VAL A C 1
ATOM 1027 O O . VAL A 1 124 ? 2.110 -1.988 5.156 1.00 71.50 124 VAL A O 1
ATOM 1030 N N . ASN A 1 125 ? 1.913 -1.456 2.990 1.00 64.50 125 ASN A N 1
ATOM 1031 C CA . ASN A 1 125 ? 1.373 -0.099 3.165 1.00 64.50 125 ASN A CA 1
ATOM 1032 C C . ASN A 1 125 ? -0.157 -0.037 3.013 1.00 64.50 125 ASN A C 1
ATOM 1034 O O . ASN A 1 125 ? -0.690 0.902 2.419 1.00 64.50 125 ASN A O 1
ATOM 1038 N N . LYS A 1 126 ? -0.869 -1.043 3.523 1.00 58.03 126 LYS A N 1
ATOM 1039 C CA . LYS A 1 126 ? -2.332 -1.101 3.477 1.00 58.03 126 LYS A CA 1
ATOM 1040 C C . LYS A 1 126 ? -2.945 -1.094 4.870 1.00 58.03 126 LYS A C 1
ATOM 1042 O O . LYS A 1 126 ? -2.408 -1.802 5.747 1.00 58.03 126 LYS A O 1
#

Foldseek 3Di:
DDDPPDDDPVNVVVVFPQDDPDNVQCVDDCSVGVVVVVVVVVVVCCCVPPVVVVVCVVDPDDPCVVVVVVLVVVLVVLVVVVVVVVVVLCVVVDVDDPDDDPDPVSVVVVVVVVSVSVVVCVVSVD

Secondary structure (DSSP, 8-state):
--------HHHHHHHT----SSHHHHTSTTTS-SHHHHHHHHHHHHIIIIIHHHHHTTSPPP--HHHHHHHHHHHHHHHHHHHHHHHHHHHHH-S--SS----TTHHHHHHHHHHHHHHHHHHH--

Sequence (126 aa):
MEYKYALNKSDIDSIWNFKSKEEYVDKWFLMESPIPILAIWVAYILFVLKIGPETMKKRPAFQLRNVIILYNAVQVIVSILLFNLGMSILQDVGYMHVTCQHDDKTERKVPQVIERVMRVYVVVNK

pLDDT: mean 77.61, std 11.44, range [38.81, 94.69]

Radius of gyration: 22.19 Å; chains: 1; bounding box: 62×28×54 Å